Protein AF-W6QX96-F1 (afdb_monomer)

Mean predicted aligned error: 2.81 Å

pLDDT: mean 94.09, std 4.76, range [82.69, 98.19]

Organism: Ectopseudomonas oleovorans (strain CECT 5344) (NCBI:txid1182590)

Foldseek 3Di:
DAKDAPVCLVVVLCVVCVVPADPVDGDDSVVSSVQSVVRHVVNDIDDDD

Solvent-accessible surface area (backbone atoms only — not comparable to full-atom values): 3075 Å² total; per-residue (Å²): 109,46,75,58,52,63,87,43,40,66,60,50,50,49,64,74,49,69,78,54,83,43,98,88,56,80,70,60,64,70,60,54,51,57,53,48,52,22,37,66,72,69,77,34,86,54,74,44,114

Secondary structure (DSSP, 8-state):
-EE--GGGHHHHHHHHHTT-SBTTB---HHHHHHHHHTTTTTSS--EE-

Structure (mmCIF, N/CA/C/O backbone):
data_AF-W6QX96-F1
#
_entry.id   AF-W6QX96-F1
#
loop_
_atom_site.group_PDB
_atom_site.id
_atom_site.type_symbol
_atom_site.label_atom_id
_atom_site.label_alt_id
_atom_site.label_comp_id
_atom_site.label_asym_id
_atom_site.label_entity_id
_atom_site.label_seq_id
_atom_site.pdbx_PDB_ins_code
_atom_site.Cartn_x
_atom_site.Cartn_y
_atom_site.Cartn_z
_atom_site.occupancy
_atom_site.B_iso_or_equiv
_atom_site.auth_seq_id
_atom_site.auth_comp_id
_atom_site.auth_asym_id
_atom_site.auth_atom_id
_atom_site.pdbx_PDB_model_num
ATOM 1 N N . MET A 1 1 ? -10.283 -14.381 6.085 1.00 88.44 1 MET A N 1
ATOM 2 C CA . MET A 1 1 ? -10.248 -12.934 5.815 1.00 88.44 1 MET A CA 1
ATOM 3 C C . MET A 1 1 ? -10.226 -12.147 7.114 1.00 88.44 1 MET A C 1
ATOM 5 O O . MET A 1 1 ? -11.068 -12.395 7.974 1.00 88.44 1 MET A O 1
ATOM 9 N N . ARG A 1 2 ? -9.276 -11.222 7.263 1.00 96.81 2 ARG A N 1
ATOM 10 C CA . ARG A 1 2 ? -9.129 -10.317 8.415 1.00 96.81 2 ARG A CA 1
ATOM 11 C C . ARG A 1 2 ? -8.843 -8.889 7.952 1.00 96.81 2 ARG A C 1
ATOM 13 O O . ARG A 1 2 ? -8.247 -8.701 6.896 1.00 96.81 2 ARG A O 1
ATOM 20 N N . GLN A 1 3 ? -9.226 -7.892 8.745 1.00 97.12 3 GLN A N 1
ATOM 21 C CA . GLN A 1 3 ? -8.814 -6.509 8.495 1.00 97.12 3 GLN A CA 1
ATOM 22 C C . GLN A 1 3 ? -7.297 -6.368 8.710 1.00 97.12 3 GLN A C 1
ATOM 24 O O . GLN A 1 3 ? -6.736 -6.993 9.616 1.00 97.12 3 GLN A O 1
ATOM 29 N N . ALA A 1 4 ? -6.647 -5.582 7.855 1.00 98.00 4 ALA A N 1
ATOM 3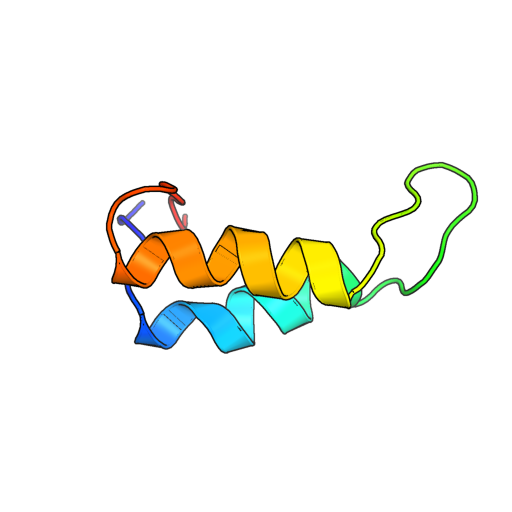0 C CA . ALA A 1 4 ? -5.245 -5.223 8.010 1.00 98.00 4 ALA A CA 1
ATOM 31 C C . ALA A 1 4 ? -5.054 -4.241 9.178 1.00 98.00 4 ALA A C 1
ATOM 33 O O . ALA A 1 4 ? -5.907 -3.386 9.432 1.00 98.00 4 ALA A O 1
ATOM 34 N N . CYS A 1 5 ? -3.924 -4.356 9.865 1.00 97.69 5 CYS A N 1
ATOM 35 C CA . CYS A 1 5 ? -3.483 -3.456 10.925 1.00 97.69 5 CYS A CA 1
ATOM 36 C C . CYS A 1 5 ? -2.176 -2.749 10.534 1.00 97.69 5 CYS A C 1
ATOM 38 O O . CYS A 1 5 ? -1.641 -2.952 9.444 1.00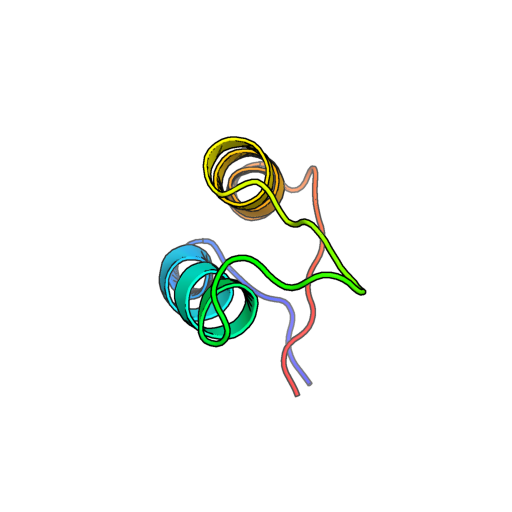 97.69 5 CYS A O 1
ATOM 40 N N . VAL A 1 6 ? -1.676 -1.864 11.402 1.00 98.00 6 VAL A N 1
ATOM 41 C CA . VAL A 1 6 ? -0.478 -1.052 11.122 1.00 98.00 6 VAL A CA 1
ATOM 42 C C . VAL A 1 6 ? 0.756 -1.918 10.843 1.00 98.00 6 VAL A C 1
ATOM 44 O O . VAL A 1 6 ? 1.588 -1.566 10.011 1.00 98.00 6 VAL A O 1
ATOM 47 N N . GLU A 1 7 ? 0.836 -3.089 11.471 1.00 98.12 7 GLU A N 1
ATOM 48 C CA . GLU A 1 7 ? 1.915 -4.059 11.298 1.00 98.12 7 GLU A CA 1
ATOM 49 C C . GLU A 1 7 ? 1.934 -4.690 9.894 1.00 98.12 7 GLU A C 1
ATOM 51 O O . GLU A 1 7 ? 2.975 -5.178 9.458 1.00 98.12 7 GLU A O 1
ATOM 56 N N . ASP A 1 8 ? 0.819 -4.648 9.156 1.00 98.19 8 ASP A N 1
ATOM 57 C CA . ASP A 1 8 ? 0.720 -5.204 7.803 1.00 98.19 8 ASP A CA 1
ATOM 58 C C . ASP A 1 8 ? 1.215 -4.241 6.711 1.00 98.19 8 ASP A C 1
ATOM 60 O O . ASP A 1 8 ? 1.393 -4.659 5.567 1.00 98.19 8 ASP A O 1
ATOM 64 N N . ILE A 1 9 ? 1.431 -2.957 7.026 1.00 97.81 9 ILE A N 1
ATOM 65 C CA . ILE A 1 9 ? 1.696 -1.912 6.022 1.00 97.81 9 ILE A CA 1
ATOM 66 C C . ILE A 1 9 ? 2.945 -2.223 5.192 1.00 97.81 9 ILE A C 1
ATOM 68 O O . ILE A 1 9 ? 2.900 -2.127 3.968 1.00 97.81 9 ILE A O 1
ATOM 72 N N . GLU A 1 10 ? 4.048 -2.626 5.825 1.00 97.50 10 GLU A N 1
ATOM 73 C CA . GLU A 1 10 ? 5.284 -2.950 5.097 1.00 97.50 10 GLU A CA 1
ATOM 74 C C . GLU A 1 10 ? 5.109 -4.180 4.195 1.00 97.50 10 GLU A C 1
ATOM 76 O O . GLU A 1 10 ? 5.561 -4.178 3.049 1.00 97.50 10 GLU A O 1
ATOM 81 N N . ALA A 1 11 ? 4.385 -5.202 4.661 1.00 97.56 11 ALA A N 1
ATOM 82 C CA . ALA A 1 11 ? 4.093 -6.387 3.858 1.00 97.56 11 ALA A CA 1
ATOM 83 C C . ALA A 1 11 ? 3.185 -6.059 2.657 1.00 97.56 11 ALA A C 1
ATOM 85 O O . ALA A 1 11 ? 3.414 -6.551 1.553 1.00 97.56 11 ALA A O 1
ATOM 86 N N . LEU A 1 12 ? 2.191 -5.188 2.850 1.00 97.19 12 LEU A N 1
ATOM 87 C CA . LEU A 1 12 ? 1.322 -4.686 1.784 1.00 97.19 12 LEU A CA 1
ATOM 88 C C . LEU A 1 12 ? 2.092 -3.840 0.762 1.00 97.19 12 LEU A C 1
ATOM 90 O O . LEU A 1 12 ? 1.898 -4.029 -0.437 1.00 97.19 12 LEU A O 1
ATOM 94 N N . CYS A 1 13 ? 2.982 -2.949 1.212 1.00 96.25 13 CYS A N 1
ATOM 95 C CA . CYS A 1 13 ? 3.868 -2.185 0.329 1.00 96.25 13 CYS A CA 1
ATOM 96 C C . CYS A 1 13 ? 4.704 -3.123 -0.544 1.00 96.25 13 CYS A C 1
ATOM 98 O O . CYS A 1 13 ? 4.734 -2.956 -1.761 1.00 96.25 13 CYS A O 1
ATOM 100 N N . ALA A 1 14 ? 5.345 -4.122 0.069 1.00 95.88 14 ALA A N 1
ATOM 101 C CA . ALA A 1 14 ? 6.165 -5.089 -0.650 1.00 95.88 14 ALA A CA 1
ATOM 102 C C . ALA A 1 14 ? 5.349 -5.862 -1.698 1.00 95.88 14 ALA A C 1
ATOM 104 O O . ALA A 1 14 ? 5.779 -5.956 -2.843 1.00 95.88 14 ALA A O 1
ATOM 105 N N . LEU A 1 15 ? 4.155 -6.343 -1.334 1.00 94.75 15 LEU A N 1
ATOM 106 C CA . LEU A 1 15 ? 3.262 -7.062 -2.246 1.00 94.75 15 LEU A CA 1
ATOM 107 C C . LEU A 1 15 ? 2.834 -6.199 -3.444 1.00 94.75 15 LEU A C 1
ATOM 109 O O . LEU A 1 15 ? 2.876 -6.647 -4.584 1.00 94.75 15 LEU A O 1
ATOM 113 N N . ILE A 1 16 ? 2.406 -4.959 -3.197 1.00 93.69 16 ILE A N 1
ATOM 114 C CA . ILE A 1 16 ? 1.896 -4.068 -4.250 1.00 93.69 16 ILE A CA 1
ATOM 115 C C . ILE A 1 16 ? 3.016 -3.632 -5.204 1.00 93.69 16 ILE A C 1
ATOM 117 O O . ILE A 1 16 ? 2.781 -3.471 -6.403 1.00 93.69 16 ILE A O 1
ATOM 121 N N . LEU A 1 17 ? 4.227 -3.433 -4.679 1.00 93.12 17 LEU A N 1
ATOM 122 C CA . LEU A 1 17 ? 5.363 -2.893 -5.425 1.00 93.12 17 LEU A CA 1
ATOM 123 C C . LEU A 1 17 ? 6.295 -3.972 -5.994 1.00 93.12 17 LEU A C 1
ATOM 125 O O . LEU A 1 17 ? 7.241 -3.620 -6.696 1.00 93.12 17 LEU A O 1
ATOM 129 N N . GLU A 1 18 ? 6.031 -5.260 -5.749 1.00 92.25 18 GLU A N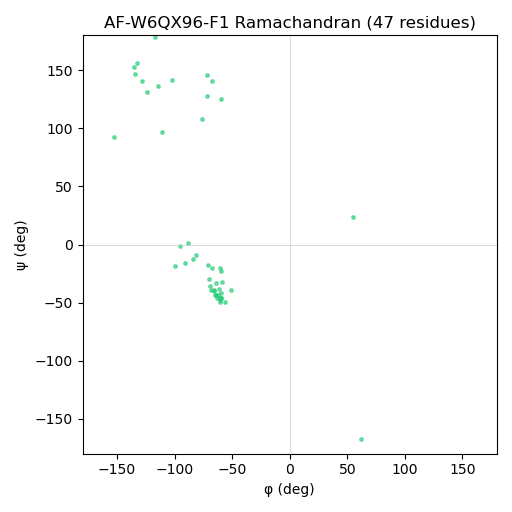 1
ATOM 130 C CA . GLU A 1 18 ? 6.881 -6.387 -6.168 1.00 92.25 18 GLU A CA 1
ATOM 131 C C . GLU A 1 18 ? 7.248 -6.334 -7.659 1.00 92.25 18 GLU A C 1
ATOM 133 O O . GLU A 1 18 ? 8.383 -6.608 -8.050 1.00 92.25 18 GLU A O 1
ATOM 138 N N . HIS A 1 19 ? 6.296 -5.935 -8.502 1.00 86.94 19 HIS A N 1
ATOM 139 C CA . HIS A 1 19 ? 6.479 -5.879 -9.951 1.00 86.94 19 HIS A CA 1
ATOM 140 C C . HIS A 1 19 ? 7.204 -4.618 -10.449 1.00 86.94 19 HIS A C 1
ATOM 142 O O . HIS A 1 19 ? 7.548 -4.547 -11.630 1.00 86.94 19 HIS A O 1
ATOM 148 N N . GLY A 1 20 ? 7.430 -3.626 -9.584 1.00 84.25 20 GLY A N 1
ATOM 149 C CA . GLY A 1 20 ? 7.992 -2.330 -9.956 1.00 84.25 20 GLY A CA 1
ATOM 150 C C . GLY A 1 20 ? 7.125 -1.537 -10.951 1.00 84.25 20 GLY A C 1
ATOM 151 O O . GLY A 1 20 ? 5.959 -1.871 -11.198 1.00 84.25 20 GLY A O 1
ATOM 152 N N . PRO A 1 21 ? 7.678 -0.460 -11.543 1.00 84.38 21 PRO A N 1
ATOM 153 C CA . PRO A 1 21 ? 6.986 0.321 -12.561 1.00 84.38 21 PRO A CA 1
ATOM 154 C C . PRO A 1 21 ? 6.623 -0.551 -13.766 1.00 84.38 21 PRO A C 1
ATOM 156 O O . PRO A 1 21 ? 7.498 -1.161 -14.381 1.00 84.38 21 PRO A O 1
ATOM 159 N N . ASN A 1 22 ? 5.344 -0.576 -14.145 1.00 84.19 22 ASN A N 1
ATOM 160 C CA . ASN A 1 22 ? 4.892 -1.300 -15.328 1.00 84.19 22 ASN A CA 1
ATOM 161 C C . ASN A 1 22 ? 3.955 -0.438 -16.207 1.00 84.19 22 ASN A C 1
ATOM 163 O O . ASN A 1 22 ? 3.342 0.509 -15.709 1.00 84.19 22 ASN A O 1
ATOM 167 N N . PRO A 1 23 ? 3.842 -0.727 -17.520 1.00 82.69 23 PRO A N 1
ATOM 168 C CA . PRO A 1 23 ? 3.120 0.136 -18.464 1.00 82.69 23 PRO A CA 1
ATOM 169 C C . PRO A 1 23 ? 1.597 0.141 -18.293 1.00 82.69 23 PRO A C 1
ATOM 171 O O . PRO A 1 23 ? 0.919 1.004 -18.842 1.00 82.69 23 PRO A O 1
ATOM 174 N N . TRP A 1 24 ? 1.057 -0.859 -17.601 1.00 84.50 24 TRP A N 1
ATOM 175 C CA . TRP A 1 24 ? -0.379 -1.089 -17.464 1.00 84.50 24 TRP A CA 1
ATOM 176 C C . TRP A 1 24 ? -0.930 -0.573 -16.127 1.00 84.50 24 TRP A C 1
ATOM 178 O O . TRP A 1 24 ? -2.132 -0.347 -16.018 1.00 84.50 24 TRP A O 1
ATOM 188 N N . ASN A 1 25 ? -0.069 -0.341 -15.134 1.00 82.75 25 ASN A N 1
ATOM 189 C CA . ASN A 1 25 ? -0.404 0.191 -13.822 1.00 82.75 25 ASN A CA 1
ATOM 190 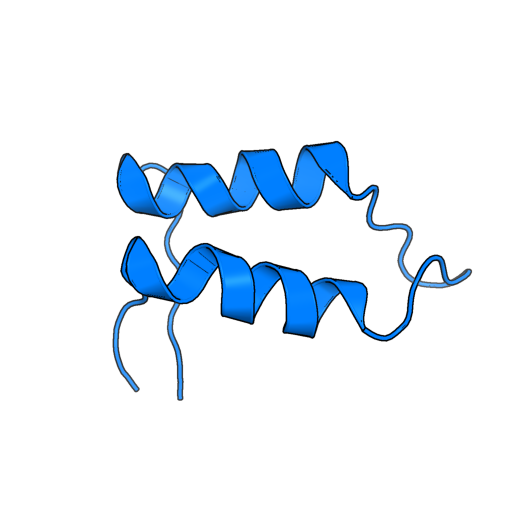C C . ASN A 1 25 ? 0.803 0.936 -13.228 1.00 82.75 25 ASN A C 1
ATOM 192 O O . ASN A 1 25 ? 1.670 0.351 -12.572 1.00 82.75 25 ASN A O 1
ATOM 196 N N . HIS A 1 26 ? 0.866 2.245 -13.471 1.00 86.56 26 HIS A N 1
ATOM 197 C CA . HIS A 1 26 ? 1.846 3.097 -12.811 1.00 86.56 26 HIS A CA 1
ATOM 198 C C . HIS A 1 26 ? 1.406 3.356 -11.367 1.00 86.56 26 HIS A C 1
ATOM 200 O O . HIS A 1 26 ? 0.464 4.107 -11.123 1.00 86.56 26 HIS A O 1
ATOM 206 N N . LEU A 1 27 ? 2.107 2.733 -10.423 1.00 91.62 27 LEU A N 1
ATOM 207 C CA . LEU A 1 27 ? 1.913 2.917 -8.990 1.00 91.62 27 LEU A CA 1
ATOM 208 C C . LEU A 1 27 ? 3.134 3.637 -8.409 1.00 91.62 27 LEU A C 1
ATOM 210 O O . LEU A 1 27 ? 4.152 2.988 -8.154 1.00 91.62 27 LEU A O 1
ATOM 214 N N . PRO A 1 28 ? 3.085 4.967 -8.241 1.00 92.12 28 PRO A N 1
ATOM 215 C CA . PRO A 1 28 ? 4.216 5.686 -7.688 1.00 92.12 28 PRO A CA 1
ATOM 216 C C . PRO A 1 28 ? 4.351 5.383 -6.184 1.00 92.12 28 PRO A C 1
ATOM 218 O O . PRO A 1 28 ? 3.390 5.413 -5.412 1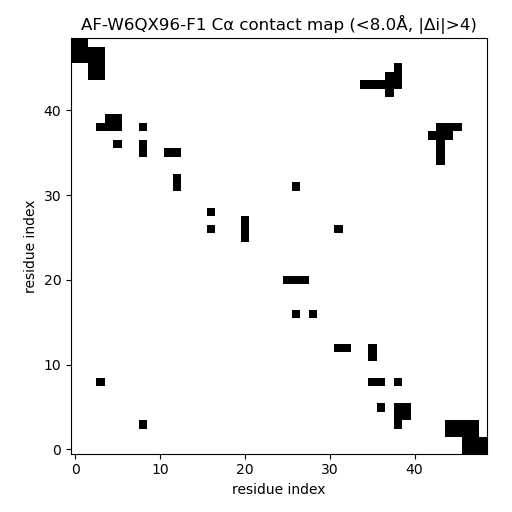.00 92.12 28 PRO A O 1
ATOM 221 N N . GLU A 1 29 ? 5.560 4.974 -5.789 1.00 93.62 29 GLU A N 1
ATOM 222 C CA . GLU A 1 29 ? 5.826 4.329 -4.495 1.00 93.62 29 GLU A CA 1
ATOM 223 C C . GLU A 1 29 ? 5.487 5.224 -3.295 1.00 93.62 29 GLU A C 1
ATOM 225 O O . GLU 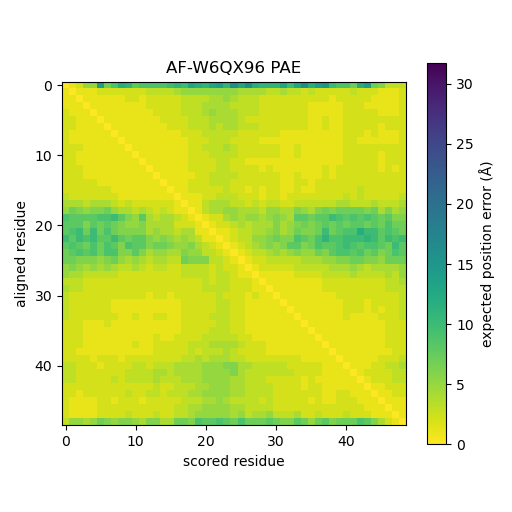A 1 29 ? 4.970 4.742 -2.285 1.00 93.62 29 GLU A O 1
ATOM 230 N N . VAL A 1 30 ? 5.761 6.527 -3.399 1.00 95.19 30 VAL A N 1
ATOM 231 C CA . VAL A 1 30 ? 5.521 7.486 -2.313 1.00 95.19 30 VAL A CA 1
ATOM 232 C C . VAL A 1 30 ? 4.030 7.565 -1.998 1.00 95.19 30 VAL A C 1
ATOM 234 O O . VAL A 1 30 ? 3.635 7.490 -0.835 1.00 95.19 30 VAL A O 1
ATOM 237 N N . GLU A 1 31 ? 3.199 7.656 -3.027 1.00 95.62 31 GLU A N 1
ATOM 238 C CA . GLU A 1 31 ? 1.750 7.745 -2.935 1.00 95.62 31 GLU A CA 1
ATOM 239 C C . GLU A 1 31 ? 1.144 6.430 -2.433 1.00 95.62 31 GLU A C 1
ATOM 241 O O . GLU A 1 31 ? 0.249 6.459 -1.588 1.00 95.62 31 GLU A O 1
ATOM 246 N N . VAL A 1 32 ? 1.662 5.276 -2.875 1.00 95.75 32 VAL A N 1
ATOM 247 C CA . VAL A 1 32 ? 1.245 3.960 -2.354 1.00 95.75 32 VAL A CA 1
ATOM 248 C C . VAL A 1 32 ? 1.522 3.862 -0.855 1.00 95.75 32 VAL A C 1
ATO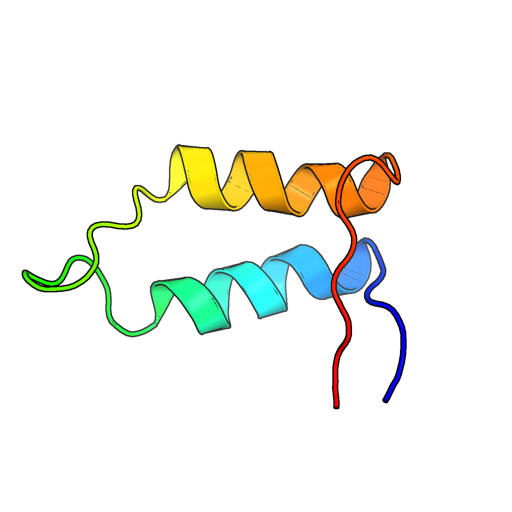M 250 O O . VAL A 1 32 ? 0.625 3.519 -0.081 1.00 95.75 32 VAL A O 1
ATOM 253 N N . ARG A 1 33 ? 2.739 4.213 -0.423 1.00 96.44 33 ARG A N 1
ATOM 254 C CA . ARG A 1 33 ? 3.112 4.204 0.998 1.00 96.44 33 ARG A CA 1
ATOM 255 C C . ARG A 1 33 ? 2.232 5.158 1.805 1.00 96.44 33 ARG A C 1
ATOM 257 O O . ARG A 1 33 ? 1.715 4.764 2.846 1.00 96.44 33 ARG A O 1
ATOM 264 N N . GLN A 1 34 ? 2.017 6.386 1.328 1.00 97.44 34 GLN A N 1
ATOM 265 C CA . GLN A 1 34 ? 1.139 7.362 1.988 1.00 97.44 34 GLN A CA 1
ATOM 266 C C . GLN A 1 34 ? -0.301 6.855 2.112 1.00 97.44 34 GLN A C 1
ATOM 268 O O . GLN A 1 34 ? -0.915 7.004 3.168 1.00 97.44 34 GLN A O 1
ATOM 273 N N . HIS A 1 35 ? -0.834 6.222 1.067 1.00 97.50 35 HIS A N 1
ATOM 274 C CA . HIS A 1 35 ? -2.178 5.659 1.093 1.00 97.50 35 HIS A CA 1
ATOM 275 C C . HIS A 1 35 ? -2.310 4.529 2.125 1.00 97.50 35 HIS A C 1
ATOM 277 O O . HIS A 1 35 ? -3.279 4.502 2.890 1.00 97.50 35 HIS A O 1
ATOM 283 N N . LEU A 1 36 ? -1.316 3.633 2.195 1.00 97.94 36 LEU A N 1
ATOM 284 C CA . LEU A 1 36 ? -1.294 2.527 3.156 1.00 97.94 36 LEU A CA 1
ATOM 285 C C . LEU A 1 36 ? -1.074 2.990 4.601 1.00 97.94 36 LEU A C 1
AT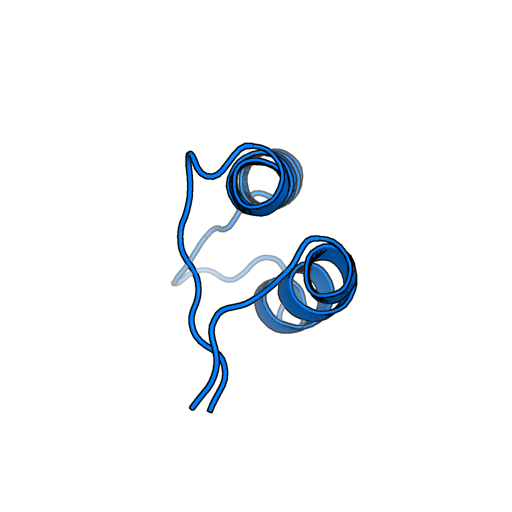OM 287 O O . LEU A 1 36 ? -1.634 2.388 5.514 1.00 97.94 36 LEU A O 1
ATOM 291 N N . GLN A 1 37 ? -0.365 4.099 4.832 1.00 98.00 37 GLN A N 1
ATOM 292 C CA . GLN A 1 37 ? -0.298 4.732 6.159 1.00 98.00 37 GLN A CA 1
ATOM 293 C C . GLN A 1 37 ? -1.680 5.164 6.681 1.00 98.00 37 GLN A C 1
ATOM 295 O O . GLN A 1 37 ? -1.894 5.222 7.893 1.00 98.00 37 GLN A O 1
ATOM 300 N N . GLY A 1 38 ? -2.661 5.367 5.794 1.00 98.12 38 GLY A N 1
ATOM 301 C CA . GLY A 1 38 ? -4.056 5.586 6.175 1.00 98.12 38 GLY A CA 1
ATOM 302 C C . GLY A 1 38 ? -4.688 4.427 6.959 1.00 98.12 38 GLY A C 1
ATOM 303 O O . GLY A 1 38 ? -5.654 4.652 7.686 1.00 98.12 38 GLY A O 1
ATOM 304 N N . ILE A 1 39 ? -4.132 3.209 6.892 1.00 98.06 39 ILE A N 1
ATOM 305 C CA . ILE A 1 39 ? -4.581 2.063 7.704 1.00 98.06 39 ILE A CA 1
ATOM 306 C C . ILE A 1 39 ? -4.381 2.358 9.197 1.00 98.06 39 ILE A C 1
ATOM 308 O O . ILE A 1 39 ? -5.292 2.140 9.995 1.00 98.06 39 ILE A O 1
ATOM 312 N N . ALA A 1 40 ? -3.234 2.929 9.578 1.00 97.00 40 ALA A N 1
ATOM 313 C CA . ALA A 1 40 ? -2.943 3.279 10.970 1.00 97.00 40 ALA A CA 1
ATOM 314 C C . ALA A 1 40 ? -3.891 4.363 11.512 1.00 97.00 40 ALA A C 1
ATOM 316 O O . ALA A 1 40 ? -4.255 4.350 12.687 1.00 97.00 40 ALA A O 1
ATOM 317 N N . ALA A 1 41 ? -4.325 5.280 10.644 1.00 95.88 41 ALA A N 1
ATOM 318 C CA . ALA A 1 41 ? -5.270 6.344 10.974 1.00 95.88 41 ALA A CA 1
ATOM 319 C C . ALA A 1 41 ? -6.746 5.941 10.788 1.00 95.88 41 ALA A C 1
ATOM 321 O O . ALA A 1 41 ? -7.629 6.770 10.996 1.00 95.88 41 ALA A O 1
ATOM 322 N N . SER A 1 42 ? -7.032 4.697 10.380 1.00 94.81 42 SER A N 1
ATOM 323 C CA . SER A 1 42 ? -8.376 4.236 9.987 1.00 94.81 42 SER A CA 1
ATOM 324 C C . SER A 1 42 ? -9.042 5.076 8.880 1.00 94.81 42 SER A C 1
ATOM 326 O O . SER A 1 42 ? -10.265 5.082 8.753 1.00 94.81 42 SER A O 1
ATOM 328 N N . THR A 1 43 ? -8.255 5.781 8.063 1.00 97.75 43 THR A N 1
ATOM 329 C CA . THR A 1 43 ? -8.731 6.539 6.892 1.00 97.75 43 THR A CA 1
ATOM 330 C C . THR A 1 43 ? -8.723 5.704 5.609 1.00 97.75 43 THR A C 1
ATOM 332 O O . THR A 1 43 ? -9.400 6.058 4.646 1.00 97.75 43 THR A O 1
ATOM 335 N N . THR A 1 44 ? -8.013 4.573 5.621 1.00 97.50 44 THR A N 1
ATOM 336 C CA . THR A 1 44 ? -7.968 3.561 4.558 1.00 97.50 44 THR A CA 1
ATOM 337 C C . THR A 1 44 ? -8.261 2.189 5.165 1.00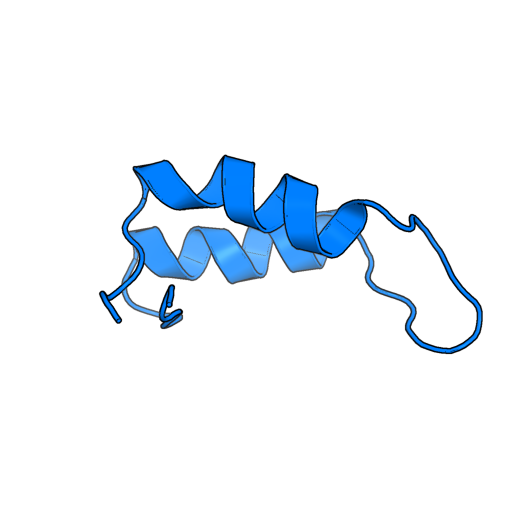 97.50 44 THR A C 1
ATOM 339 O O . THR A 1 44 ? -7.776 1.874 6.250 1.00 97.50 44 THR A O 1
ATOM 342 N N . LEU A 1 45 ? -9.025 1.350 4.460 1.00 96.69 45 LEU A N 1
ATOM 343 C CA . LEU A 1 45 ? -9.309 -0.030 4.864 1.00 96.69 45 LEU A CA 1
ATOM 344 C C . LEU A 1 45 ? -8.689 -1.014 3.871 1.00 96.69 45 LEU A C 1
ATOM 346 O O . LEU A 1 45 ? -8.827 -0.851 2.661 1.00 96.69 45 LEU A O 1
ATOM 350 N N . ALA A 1 46 ? -8.068 -2.067 4.395 1.00 97.00 46 ALA A N 1
ATOM 351 C CA . ALA A 1 46 ? -7.597 -3.209 3.623 1.00 97.00 46 ALA A CA 1
ATOM 352 C C . ALA A 1 46 ? -7.992 -4.512 4.331 1.00 97.00 46 ALA A C 1
ATOM 354 O O . ALA A 1 46 ? -8.063 -4.572 5.562 1.00 97.00 46 ALA A O 1
ATOM 355 N N . VAL A 1 47 ? -8.268 -5.554 3.547 1.00 96.69 47 VAL A N 1
ATOM 356 C CA . VAL A 1 47 ? -8.644 -6.886 4.034 1.00 96.69 47 VAL A CA 1
ATOM 357 C C . VAL A 1 47 ? -7.678 -7.900 3.441 1.00 96.69 47 VAL A C 1
ATOM 359 O O . VAL A 1 47 ? -7.434 -7.904 2.238 1.00 96.69 47 VAL A O 1
ATOM 362 N N . LEU A 1 48 ? -7.138 -8.758 4.298 1.00 94.69 48 LEU A N 1
ATOM 363 C CA . LEU A 1 48 ? -6.246 -9.855 3.945 1.00 94.69 48 LEU A CA 1
ATOM 364 C C . LEU A 1 48 ? -7.033 -11.167 3.957 1.00 94.69 48 LEU A C 1
ATOM 366 O O . LEU A 1 48 ? -7.907 -11.337 4.812 1.00 94.69 48 LEU A O 1
ATOM 370 N N . ALA A 1 49 ? -6.751 -12.068 3.011 1.00 90.50 49 ALA A N 1
ATOM 371 C CA . ALA A 1 49 ? -7.440 -13.356 2.875 1.00 90.50 49 ALA A CA 1
ATOM 372 C C . ALA A 1 49 ? -7.116 -14.315 4.028 1.00 90.50 49 ALA A C 1
ATOM 374 O O . ALA A 1 49 ? -5.931 -14.423 4.402 1.00 90.50 49 ALA A O 1
#

Sequence (49 aa):
MRQACVEDIEALCALILEHGPNPWNHLPEVEVRQHLQGIAASTTLAVLA

Radius of gyration: 11.14 Å; Cα contacts (8 Å, |Δi|>4): 43; chains: 1; bounding box: 18×21×30 Å

Nearest PDB structures (foldseek):
  2eui-assembly2_E  TM=6.012E-01  e=3.070E+00  Pseudomonas aeruginosa PAO1
  3w5s-assembly1_B  TM=6.855E-01  e=4.665E+00  Rhizobium sp. MTP-10005